Protein AF-A0A933WZS0-F1 (afdb_monomer)

Sequence (90 aa):
MLTTLKATVQGDRIQWLEDSEGVFPASRLVQALITPLEEPPVAATPDERSQRRVAALKKLASLNAFSSIQDPVAWQHEVRSDRELPGREP

Radius of gyration: 27.73 Å; Cα contacts (8 Å, |Δi|>4): 28; chains: 1; bounding box: 50×44×68 Å

Foldseek 3Di:
DDDDFDWDDDPPDTGTPDDCCVPDNPVDDDDDDDDDDDDDPDPDDPVRVVVVVVVVVVVCVVVVVVVVCPDPVVVCVVPDDDDDDPPDDD

Mean predicted aligned error: 13.17 Å

Secondary structure (DSSP, 8-state):
------EEEETTEEEESS--TTTS-TTS----------PPP-PPPHHHHHHHHHHHHHHHHHTTTTTT-S-HHHHHHHH-PPPPPTT---

Structure (mmCIF, N/CA/C/O backbone):
data_AF-A0A933WZS0-F1
#
_entry.id   AF-A0A933WZS0-F1
#
loop_
_atom_site.group_PDB
_atom_site.id
_atom_site.type_symbol
_atom_site.label_atom_id
_atom_site.label_alt_id
_atom_site.label_comp_id
_atom_site.label_asym_id
_atom_site.label_entity_id
_atom_site.label_seq_id
_atom_site.pdbx_PDB_ins_code
_atom_site.Cartn_x
_atom_site.Cartn_y
_atom_site.Cartn_z
_atom_site.occupancy
_atom_site.B_iso_or_equiv
_atom_site.auth_seq_id
_atom_site.auth_comp_id
_atom_site.auth_asym_id
_atom_site.auth_atom_id
_atom_site.pdbx_PDB_model_num
ATOM 1 N N . MET A 1 1 ? 30.672 -4.578 -12.817 1.00 70.38 1 MET A N 1
ATOM 2 C CA . MET A 1 1 ? 29.790 -3.398 -12.682 1.00 70.38 1 MET A CA 1
ATOM 3 C C . MET A 1 1 ? 28.392 -3.817 -13.099 1.00 70.38 1 MET A C 1
ATOM 5 O O . MET A 1 1 ? 28.293 -4.587 -14.046 1.00 70.38 1 MET A O 1
ATOM 9 N N . LEU A 1 2 ? 27.355 -3.399 -12.372 1.00 73.56 2 LEU A N 1
ATOM 10 C CA . LEU A 1 2 ? 25.958 -3.692 -12.706 1.00 73.56 2 LEU A CA 1
ATOM 11 C C . LEU A 1 2 ? 25.357 -2.461 -13.390 1.00 73.56 2 LEU A C 1
ATOM 13 O O . LEU A 1 2 ? 25.504 -1.355 -12.873 1.00 73.56 2 LEU A O 1
ATOM 17 N N . THR A 1 3 ?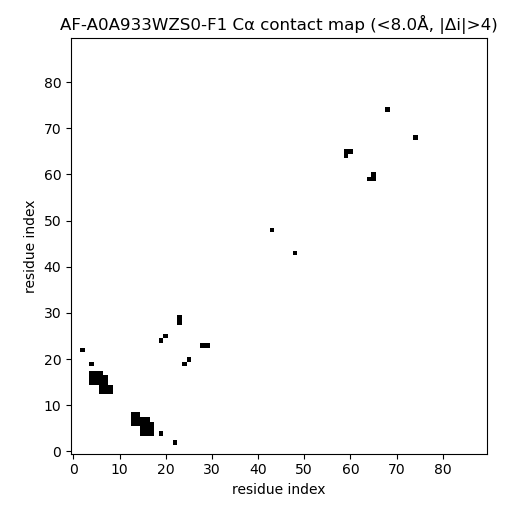 24.709 -2.662 -14.536 1.00 82.25 3 THR A N 1
ATOM 18 C CA . THR A 1 3 ? 23.950 -1.622 -15.241 1.00 82.25 3 THR A CA 1
ATOM 19 C C . THR A 1 3 ? 22.471 -1.924 -15.073 1.00 82.25 3 THR A C 1
ATOM 21 O O . THR A 1 3 ? 22.044 -3.048 -15.334 1.00 82.25 3 THR A O 1
ATOM 24 N N . THR A 1 4 ? 21.697 -0.931 -14.645 1.00 87.56 4 THR A N 1
ATOM 25 C CA . THR A 1 4 ? 20.252 -1.066 -14.449 1.00 87.56 4 THR A CA 1
ATOM 26 C C . THR A 1 4 ? 19.532 -0.335 -15.570 1.00 87.56 4 THR A C 1
ATOM 28 O O . THR A 1 4 ? 19.740 0.863 -15.740 1.00 87.56 4 THR A O 1
ATOM 31 N N . LEU A 1 5 ? 18.688 -1.055 -16.308 1.00 87.69 5 LEU A N 1
ATOM 32 C CA . LEU A 1 5 ? 17.779 -0.496 -17.308 1.00 87.69 5 LEU A CA 1
ATOM 33 C C . LEU A 1 5 ? 16.342 -0.669 -16.841 1.00 87.69 5 LEU A C 1
ATOM 35 O O . LEU A 1 5 ? 16.010 -1.662 -16.184 1.00 87.69 5 LEU A O 1
ATOM 39 N N . LYS A 1 6 ? 15.482 0.280 -17.201 1.00 89.88 6 LYS A N 1
ATOM 40 C CA . LYS A 1 6 ? 14.052 0.158 -16.919 1.00 89.88 6 LYS A CA 1
ATOM 41 C C . LYS A 1 6 ? 13.379 -0.725 -17.963 1.00 89.88 6 LYS A C 1
ATOM 43 O O . LYS A 1 6 ? 13.633 -0.614 -19.161 1.00 89.88 6 LYS A O 1
ATOM 48 N N . ALA A 1 7 ? 12.480 -1.582 -17.502 1.00 92.12 7 ALA A N 1
ATOM 49 C CA . ALA A 1 7 ? 11.698 -2.452 -18.360 1.00 92.12 7 ALA A CA 1
ATOM 50 C C . ALA A 1 7 ? 10.329 -2.734 -17.753 1.00 92.12 7 ALA A C 1
ATOM 52 O O . ALA A 1 7 ? 10.140 -2.662 -16.538 1.00 92.12 7 ALA A O 1
ATOM 53 N N . THR A 1 8 ? 9.400 -3.126 -18.611 1.00 91.88 8 THR A N 1
ATOM 54 C CA . THR A 1 8 ? 8.160 -3.784 -18.216 1.00 91.88 8 THR A CA 1
ATOM 55 C C . THR A 1 8 ? 8.343 -5.291 -18.374 1.00 91.88 8 THR A C 1
ATOM 57 O O . THR A 1 8 ? 8.814 -5.756 -19.411 1.00 91.88 8 THR A O 1
ATOM 60 N N . VAL A 1 9 ? 7.977 -6.062 -17.349 1.00 91.56 9 VAL A N 1
ATOM 61 C CA . VAL A 1 9 ? 8.038 -7.530 -17.372 1.00 91.56 9 VAL A CA 1
ATOM 62 C C . VAL A 1 9 ? 6.613 -8.081 -17.395 1.00 91.56 9 VAL A C 1
ATOM 64 O O . VAL A 1 9 ? 5.819 -7.777 -16.507 1.00 91.56 9 VAL A O 1
ATOM 67 N N . GLN A 1 10 ? 6.285 -8.886 -18.406 1.00 90.75 10 GLN A N 1
ATOM 68 C CA . GLN A 1 10 ? 4.995 -9.560 -18.550 1.00 90.75 10 GLN A CA 1
ATOM 69 C C . GLN A 1 10 ? 5.222 -11.059 -18.763 1.00 90.75 10 GLN A C 1
ATOM 71 O O . GLN A 1 10 ? 5.576 -11.494 -19.858 1.00 90.75 10 GLN A O 1
ATOM 76 N N . GLY A 1 11 ? 4.997 -11.858 -17.717 1.00 88.06 11 GLY A N 1
ATOM 77 C CA . GLY A 1 11 ? 5.271 -13.294 -17.760 1.00 88.06 11 GLY A CA 1
ATOM 78 C C . GLY A 1 11 ? 6.757 -13.562 -18.003 1.00 88.06 11 GLY A C 1
ATOM 79 O O . GLY A 1 11 ? 7.590 -13.202 -17.176 1.00 88.06 11 GLY A O 1
ATOM 80 N N . ASP A 1 12 ? 7.076 -14.174 -19.141 1.00 88.69 12 ASP A N 1
ATOM 81 C CA . ASP A 1 12 ? 8.436 -14.475 -19.602 1.00 88.69 12 ASP A CA 1
ATOM 82 C C . ASP A 1 12 ? 9.020 -13.409 -20.549 1.00 88.69 12 ASP A C 1
ATOM 84 O O . ASP A 1 12 ? 10.146 -13.548 -21.027 1.00 88.69 12 ASP A O 1
ATOM 88 N N . ARG A 1 13 ? 8.273 -12.335 -20.831 1.00 88.88 13 ARG A N 1
ATOM 89 C CA . ARG A 1 13 ? 8.685 -11.274 -21.756 1.00 88.88 13 ARG A CA 1
ATOM 90 C C . ARG A 1 13 ? 9.148 -10.035 -21.008 1.00 88.88 13 ARG A C 1
ATOM 92 O O . ARG A 1 13 ? 8.476 -9.560 -20.095 1.00 88.88 13 ARG A O 1
ATOM 99 N N . ILE A 1 14 ? 10.270 -9.479 -21.453 1.00 90.88 14 ILE A N 1
ATOM 100 C CA . ILE A 1 14 ? 10.826 -8.217 -20.962 1.00 90.88 14 ILE A CA 1
ATOM 101 C C . ILE A 1 14 ? 10.799 -7.218 -22.116 1.00 90.88 14 ILE A C 1
ATOM 103 O O . ILE A 1 14 ? 11.360 -7.483 -23.178 1.00 90.88 14 ILE A O 1
ATOM 107 N N . GLN A 1 15 ? 10.148 -6.079 -21.905 1.00 91.06 15 GLN A N 1
ATOM 108 C CA . GLN A 1 15 ? 10.144 -4.956 -22.831 1.00 91.06 15 GLN A CA 1
ATOM 109 C C . GLN A 1 15 ? 10.944 -3.808 -22.221 1.00 91.06 15 GLN A C 1
ATOM 111 O O . GLN A 1 15 ? 10.530 -3.218 -21.223 1.00 91.06 15 GLN A O 1
ATOM 116 N N . TRP A 1 16 ? 12.096 -3.500 -22.812 1.00 91.25 16 TRP A N 1
ATOM 117 C CA . TRP A 1 16 ? 12.942 -2.395 -22.370 1.00 91.25 16 TRP A CA 1
ATOM 118 C C . TRP A 1 16 ? 12.268 -1.053 -22.668 1.00 91.25 16 TRP A C 1
ATOM 120 O O . TRP A 1 16 ? 11.695 -0.858 -23.739 1.00 91.25 16 TRP A O 1
ATOM 130 N N . LEU A 1 17 ? 12.324 -0.139 -21.701 1.00 89.88 17 LEU A N 1
ATOM 131 C CA . LEU A 1 17 ? 11.820 1.232 -21.840 1.00 89.88 17 LEU A CA 1
ATOM 132 C C . LEU A 1 17 ? 12.894 2.188 -22.389 1.00 89.88 17 LEU A C 1
ATOM 134 O O . LEU A 1 17 ? 12.603 3.342 -22.691 1.00 89.88 17 LEU A O 1
ATOM 138 N N . GLU A 1 18 ? 1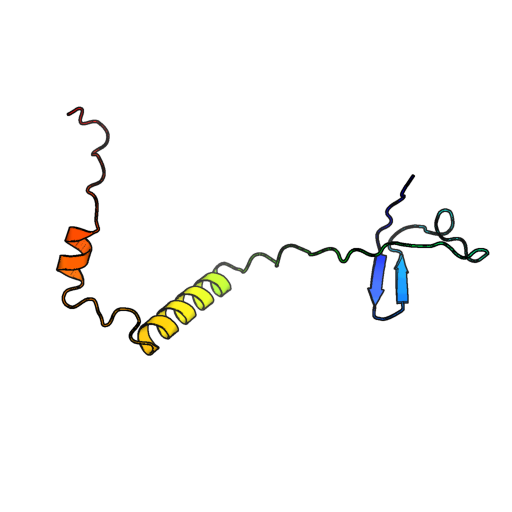4.129 1.704 -22.502 1.00 88.94 18 GLU A N 1
ATOM 139 C CA . GLU A 1 18 ? 15.333 2.424 -22.915 1.00 88.94 18 GLU A CA 1
ATOM 140 C C . GLU A 1 18 ? 16.090 1.575 -23.953 1.00 88.94 18 GLU A C 1
ATOM 142 O O . GLU A 1 18 ? 15.822 0.377 -24.083 1.00 88.94 18 GLU A O 1
ATOM 147 N N . ASP A 1 19 ? 17.037 2.173 -24.685 1.00 88.06 19 ASP A N 1
ATOM 148 C CA . ASP A 1 19 ? 17.890 1.423 -25.615 1.00 88.06 19 ASP A CA 1
ATOM 149 C C . ASP A 1 19 ? 18.722 0.378 -24.855 1.00 88.06 19 ASP A C 1
ATOM 151 O O . ASP A 1 19 ? 19.510 0.695 -23.959 1.00 88.06 19 ASP A O 1
ATOM 155 N N . SER A 1 20 ? 18.516 -0.886 -25.216 1.00 86.25 20 SER A N 1
ATOM 156 C CA . SER A 1 20 ? 19.124 -2.034 -24.565 1.00 86.25 20 SER A CA 1
ATOM 157 C C . SER A 1 20 ? 20.227 -2.691 -25.387 1.00 86.25 20 SER A C 1
ATOM 159 O O . SER A 1 20 ? 20.895 -3.566 -24.840 1.00 86.25 20 SER A O 1
ATOM 161 N N . GLU A 1 21 ? 20.447 -2.334 -26.661 1.00 83.75 21 GLU A N 1
ATOM 162 C CA . GLU A 1 21 ? 21.341 -3.106 -27.548 1.00 83.75 21 GLU A CA 1
ATOM 163 C C . GLU A 1 21 ? 22.790 -3.152 -27.043 1.00 83.75 21 GLU A C 1
ATOM 165 O O . GLU A 1 21 ? 23.468 -4.173 -27.172 1.00 83.75 21 GLU A O 1
ATOM 170 N N . GLY A 1 22 ? 23.255 -2.085 -26.386 1.00 82.12 22 GLY A N 1
ATOM 171 C CA . GLY A 1 22 ? 24.595 -2.043 -25.793 1.00 82.12 22 GLY A CA 1
ATOM 172 C C . GLY A 1 22 ? 24.772 -2.936 -24.556 1.00 82.12 22 GLY A C 1
ATOM 173 O O . GLY A 1 22 ? 25.883 -3.389 -24.275 1.00 82.12 22 GLY A O 1
ATOM 174 N N . VAL A 1 23 ? 23.697 -3.209 -23.810 1.00 83.50 23 VAL A N 1
ATOM 175 C CA . VAL A 1 23 ? 23.741 -3.957 -22.536 1.00 83.50 23 VAL A CA 1
ATOM 176 C C . VAL A 1 23 ? 23.298 -5.409 -22.733 1.00 83.50 23 VAL A C 1
ATOM 178 O O . VAL A 1 23 ? 23.978 -6.340 -22.286 1.00 83.50 23 VAL A O 1
ATOM 181 N N . PHE A 1 24 ? 22.205 -5.595 -23.473 1.00 83.94 24 PHE A N 1
ATOM 182 C CA . PHE A 1 24 ? 21.565 -6.863 -23.811 1.00 83.94 24 PHE A CA 1
ATOM 183 C C . PHE A 1 24 ? 21.550 -7.072 -25.339 1.00 83.94 24 PHE A C 1
ATOM 185 O O . PHE A 1 24 ? 20.492 -6.992 -25.964 1.00 83.94 24 PHE A O 1
ATOM 192 N N . PRO A 1 25 ? 22.712 -7.333 -25.968 1.00 84.38 25 PRO A N 1
ATOM 193 C CA . PRO A 1 25 ? 22.775 -7.556 -27.407 1.00 84.38 25 PRO A CA 1
ATOM 194 C C . PRO A 1 25 ? 22.195 -8.925 -27.783 1.00 84.38 25 PRO A C 1
ATOM 196 O O . PRO A 1 25 ? 22.440 -9.920 -27.101 1.00 84.38 25 PRO A O 1
ATOM 199 N N . ALA A 1 26 ? 21.513 -9.003 -28.929 1.00 83.50 26 ALA A N 1
ATOM 200 C CA . ALA A 1 26 ? 20.899 -10.240 -29.431 1.00 83.50 26 ALA A CA 1
ATOM 201 C C . ALA A 1 26 ? 21.907 -11.370 -29.727 1.00 83.50 26 ALA A C 1
ATOM 203 O O . ALA A 1 26 ? 21.537 -12.538 -29.821 1.00 83.50 26 ALA A O 1
ATOM 204 N N . SER A 1 27 ? 23.188 -11.033 -29.881 1.00 87.62 27 SER A N 1
ATOM 205 C CA . SER A 1 27 ? 24.257 -11.968 -30.236 1.00 87.62 27 SER A CA 1
ATOM 206 C C . SER A 1 27 ? 24.802 -12.786 -29.062 1.00 87.62 27 SER A C 1
ATOM 208 O O . SER A 1 27 ? 25.578 -13.714 -29.295 1.00 87.62 27 SER A O 1
ATOM 210 N N . ARG A 1 28 ? 24.446 -12.469 -27.807 1.00 86.25 28 ARG A N 1
ATOM 211 C CA . ARG A 1 28 ? 24.977 -13.180 -26.632 1.00 86.25 28 ARG A CA 1
ATOM 212 C C . ARG A 1 28 ? 23.948 -13.335 -25.518 1.00 86.25 28 ARG A C 1
ATOM 214 O O . ARG A 1 28 ? 23.113 -12.467 -25.292 1.00 86.25 28 ARG A O 1
ATOM 221 N N . LEU A 1 29 ? 24.099 -14.403 -24.741 1.00 86.12 29 LEU A N 1
ATOM 222 C CA . LEU A 1 29 ? 23.347 -14.584 -23.503 1.00 86.12 29 LEU A CA 1
ATOM 223 C C . LEU A 1 29 ? 23.963 -13.733 -22.386 1.00 86.12 29 LEU A C 1
ATOM 225 O O 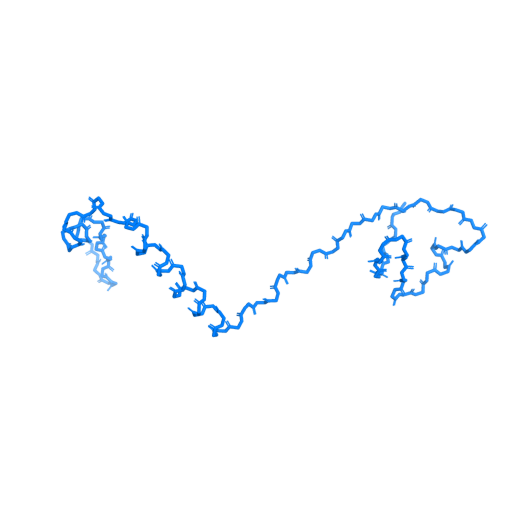. LEU A 1 29 ? 25.173 -13.774 -22.157 1.00 86.12 29 LEU A O 1
ATOM 229 N N . VAL A 1 30 ? 23.124 -12.975 -21.683 1.00 86.44 30 VAL A N 1
ATOM 230 C CA . VAL A 1 30 ? 23.513 -12.125 -20.550 1.00 86.44 30 VAL A CA 1
ATOM 231 C C . VAL A 1 30 ? 22.673 -12.528 -19.342 1.00 86.44 30 VAL A C 1
ATOM 233 O O . VAL A 1 30 ? 21.450 -12.588 -19.433 1.00 86.44 30 VAL A O 1
ATOM 236 N N . GLN A 1 31 ? 23.318 -12.820 -18.210 1.00 85.50 31 GLN A N 1
ATOM 237 C CA . GLN A 1 31 ? 22.603 -13.073 -16.957 1.00 85.50 31 GLN A CA 1
ATOM 238 C C . GLN A 1 31 ? 22.071 -11.754 -16.388 1.00 85.50 31 GLN A C 1
ATOM 240 O O . GLN A 1 31 ? 22.798 -10.761 -16.348 1.00 85.50 31 GLN A O 1
ATOM 245 N N . ALA A 1 32 ? 20.822 -11.758 -15.924 1.00 85.69 32 ALA A N 1
ATOM 246 C CA . ALA A 1 32 ? 20.163 -10.592 -15.350 1.00 85.69 32 ALA A CA 1
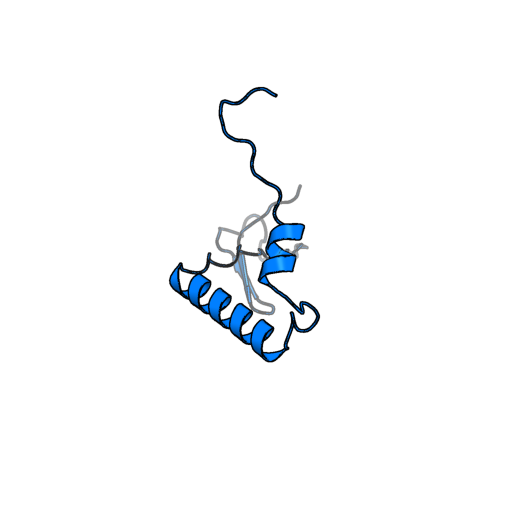ATOM 247 C C . ALA A 1 32 ? 19.529 -10.929 -13.995 1.00 85.69 32 ALA A C 1
ATOM 249 O O . ALA A 1 32 ? 18.988 -12.018 -13.804 1.00 85.69 32 ALA A O 1
ATOM 250 N N . LEU A 1 33 ? 19.578 -9.969 -13.070 1.00 86.25 33 LEU A N 1
ATOM 251 C CA . LEU A 1 33 ? 18.793 -9.978 -11.838 1.00 86.25 33 LEU A CA 1
ATOM 252 C C . LEU A 1 33 ? 17.579 -9.074 -12.051 1.00 86.25 33 LEU A C 1
ATOM 254 O O . LEU A 1 33 ? 17.738 -7.918 -12.442 1.00 86.25 33 LEU A O 1
ATOM 258 N N . ILE A 1 34 ? 16.381 -9.601 -11.804 1.00 86.56 34 ILE A N 1
ATOM 259 C CA . ILE A 1 34 ? 15.126 -8.865 -11.964 1.00 86.56 34 ILE A CA 1
ATOM 260 C C . ILE A 1 34 ? 14.554 -8.604 -10.577 1.00 86.56 34 ILE A C 1
ATOM 262 O O . ILE A 1 34 ? 14.190 -9.539 -9.866 1.00 86.56 34 ILE A O 1
ATOM 266 N N . THR A 1 35 ? 14.448 -7.329 -10.220 1.00 88.12 35 THR A N 1
ATOM 267 C CA . THR A 1 35 ? 13.782 -6.884 -8.996 1.00 88.12 35 THR A CA 1
ATOM 268 C C . THR A 1 35 ? 12.532 -6.108 -9.400 1.00 88.12 35 THR A C 1
ATOM 270 O O . THR A 1 35 ? 12.675 -5.051 -10.020 1.00 88.12 35 THR A O 1
ATOM 273 N N . PRO A 1 36 ? 11.317 -6.606 -9.102 1.00 87.12 36 PRO A N 1
ATOM 274 C CA . PRO A 1 36 ? 10.090 -5.861 -9.351 1.00 87.12 36 PRO A CA 1
ATOM 275 C C . PRO A 1 36 ? 10.131 -4.513 -8.631 1.00 87.12 36 PRO A C 1
ATOM 277 O O . PRO A 1 36 ? 10.438 -4.449 -7.440 1.00 87.12 36 PRO A O 1
ATOM 280 N N . LEU A 1 37 ? 9.837 -3.436 -9.356 1.00 84.81 37 LEU A N 1
ATOM 281 C CA . LEU A 1 37 ? 9.712 -2.118 -8.754 1.00 84.81 37 LEU A CA 1
ATOM 282 C C . LEU A 1 37 ? 8.335 -2.020 -8.091 1.00 84.81 37 LEU A C 1
ATOM 284 O O . LEU A 1 37 ? 7.316 -2.005 -8.779 1.00 84.81 37 LEU A O 1
ATOM 288 N N . GLU A 1 38 ? 8.303 -1.963 -6.762 1.00 80.19 38 GLU A N 1
ATOM 289 C CA . GLU A 1 38 ? 7.084 -1.632 -6.027 1.00 80.19 38 GLU A CA 1
ATOM 290 C C . GLU A 1 38 ? 6.835 -0.129 -6.159 1.00 80.19 38 GLU A C 1
ATOM 292 O O . GLU A 1 38 ? 7.523 0.691 -5.546 1.00 80.19 38 GLU A O 1
ATOM 297 N N . GLU A 1 39 ? 5.860 0.253 -6.983 1.00 72.56 39 GLU A N 1
ATOM 298 C CA . GLU A 1 39 ? 5.344 1.612 -6.910 1.00 72.56 39 GLU A CA 1
ATOM 299 C C . GLU A 1 39 ? 4.631 1.788 -5.566 1.00 72.56 39 GLU A C 1
ATOM 301 O O . GLU A 1 39 ? 3.848 0.917 -5.163 1.00 72.56 39 GLU A O 1
ATOM 306 N N . PRO A 1 40 ? 4.877 2.902 -4.850 1.00 69.62 40 PRO A N 1
ATOM 307 C CA . PRO A 1 40 ? 4.095 3.197 -3.668 1.00 69.62 40 PRO A CA 1
ATOM 308 C C . PRO A 1 40 ? 2.621 3.209 -4.085 1.00 69.62 40 PRO A C 1
ATOM 310 O O . PRO A 1 40 ? 2.294 3.800 -5.120 1.00 69.62 40 PRO A O 1
ATOM 313 N N . PRO A 1 41 ? 1.727 2.555 -3.321 1.00 69.12 41 PRO A N 1
ATOM 314 C CA . PRO A 1 41 ? 0.320 2.511 -3.676 1.00 69.12 41 PRO A CA 1
ATOM 315 C C . PRO A 1 41 ? -0.153 3.940 -3.899 1.00 69.12 41 PRO A C 1
ATOM 317 O O . PRO A 1 41 ? 0.087 4.803 -3.047 1.00 69.12 41 PRO A O 1
ATOM 320 N N . VAL A 1 42 ? -0.791 4.183 -5.051 1.00 73.19 42 VAL A N 1
ATOM 321 C CA . VAL A 1 42 ? -1.369 5.487 -5.385 1.00 73.19 42 VAL A CA 1
ATOM 322 C C . VAL A 1 42 ? -2.103 5.982 -4.149 1.00 73.19 42 VAL A C 1
ATOM 324 O O . VAL A 1 42 ? -2.969 5.282 -3.609 1.00 73.19 42 VAL A O 1
ATOM 327 N N . ALA A 1 43 ? -1.678 7.141 -3.639 1.00 74.06 43 ALA A N 1
ATOM 328 C CA . ALA A 1 43 ? -2.214 7.670 -2.401 1.00 74.06 43 ALA A CA 1
ATOM 329 C C . ALA A 1 43 ? -3.734 7.760 -2.548 1.00 74.06 43 ALA A C 1
ATOM 331 O O . ALA A 1 43 ? -4.235 8.459 -3.427 1.00 74.06 43 ALA A O 1
ATOM 332 N N . ALA A 1 44 ? -4.453 7.013 -1.706 1.00 78.56 44 ALA A N 1
ATOM 333 C CA . ALA A 1 44 ? -5.904 6.968 -1.767 1.00 78.56 44 ALA A CA 1
ATOM 334 C C . ALA A 1 44 ? -6.460 8.393 -1.695 1.00 78.56 44 ALA A C 1
ATOM 336 O O . ALA A 1 44 ? -6.031 9.211 -0.865 1.00 78.56 44 ALA A O 1
ATOM 337 N N . THR A 1 45 ? -7.428 8.678 -2.556 1.00 88.81 45 THR A N 1
ATOM 338 C CA . THR A 1 45 ? -8.114 9.966 -2.579 1.00 88.81 45 THR A CA 1
ATOM 339 C C . THR A 1 45 ? -8.711 10.271 -1.196 1.00 88.81 45 THR A C 1
ATOM 341 O O . THR A 1 45 ? -8.934 9.365 -0.379 1.00 88.81 45 THR A O 1
ATOM 344 N N . PRO A 1 46 ? -8.948 11.550 -0.850 1.00 89.00 46 PRO A N 1
ATOM 345 C CA . PRO A 1 46 ? -9.617 11.907 0.403 1.00 89.00 46 PRO A CA 1
ATOM 346 C C . PRO A 1 46 ? -10.910 11.112 0.651 1.00 89.00 46 PRO A C 1
ATOM 348 O O . PRO A 1 46 ? -11.128 10.647 1.775 1.00 89.00 46 PRO A O 1
ATOM 351 N N . ASP A 1 47 ? -11.695 10.873 -0.400 1.00 92.12 47 ASP A N 1
ATOM 352 C CA . ASP A 1 47 ? -12.958 10.137 -0.334 1.00 92.12 47 ASP A CA 1
ATOM 353 C C . ASP A 1 47 ? -12.749 8.647 -0.070 1.00 92.12 47 ASP A C 1
ATOM 355 O O . ASP A 1 47 ? -13.347 8.101 0.860 1.00 92.12 47 ASP A O 1
ATOM 359 N N . GLU A 1 48 ? -11.838 7.992 -0.792 1.00 91.06 48 GLU A N 1
ATOM 360 C CA . GLU A 1 48 ? -11.497 6.584 -0.546 1.00 91.06 48 GLU A CA 1
ATOM 361 C C . GLU A 1 48 ? -10.961 6.375 0.873 1.00 91.06 48 GLU A C 1
ATOM 363 O O . GLU A 1 48 ? -11.314 5.404 1.546 1.00 91.06 48 GLU A O 1
ATOM 368 N N . ARG A 1 49 ? -10.141 7.305 1.381 1.00 90.44 49 ARG A N 1
ATOM 369 C CA . ARG A 1 49 ? -9.666 7.265 2.773 1.00 90.44 49 ARG A CA 1
ATOM 370 C C . ARG A 1 49 ? -10.818 7.404 3.760 1.00 90.44 49 ARG A C 1
ATOM 372 O O . ARG A 1 49 ? -10.853 6.681 4.756 1.00 90.44 49 ARG A O 1
ATOM 379 N N . SER A 1 50 ? -11.759 8.308 3.495 1.00 91.94 50 SER A N 1
ATOM 380 C CA . SER A 1 50 ? -12.950 8.490 4.327 1.00 91.94 50 SER A CA 1
ATOM 381 C C . SER A 1 50 ? -13.802 7.219 4.371 1.00 91.94 50 SER A C 1
ATOM 383 O O . SER A 1 50 ? -14.105 6.713 5.453 1.00 91.94 50 SER A O 1
ATOM 385 N N . GLN A 1 51 ? -14.090 6.631 3.208 1.00 95.00 51 GLN A N 1
ATOM 386 C CA . GLN A 1 51 ? -14.855 5.391 3.089 1.00 95.00 51 GLN A CA 1
ATOM 387 C C . GLN A 1 51 ? -14.168 4.220 3.800 1.00 95.00 51 GLN A C 1
ATOM 389 O O . GLN A 1 51 ? -14.821 3.496 4.552 1.00 95.00 51 GLN A O 1
ATOM 394 N N . ARG A 1 52 ? -12.845 4.065 3.640 1.00 93.56 52 ARG A N 1
ATOM 395 C CA . ARG A 1 52 ? -12.068 3.029 4.342 1.00 93.56 52 ARG A CA 1
ATOM 396 C C . ARG A 1 52 ? -12.141 3.187 5.860 1.00 93.56 52 ARG A C 1
ATOM 398 O O . ARG A 1 52 ? -12.332 2.192 6.556 1.00 93.56 52 ARG A O 1
ATOM 405 N N . ARG A 1 53 ? -12.046 4.416 6.387 1.00 95.50 53 ARG A N 1
ATOM 406 C CA . ARG A 1 53 ? -12.200 4.675 7.832 1.00 95.50 53 ARG A CA 1
ATOM 407 C C . ARG A 1 53 ? -13.592 4.304 8.328 1.00 95.50 53 ARG A C 1
ATOM 409 O O . ARG A 1 53 ? -13.709 3.605 9.329 1.00 95.50 53 ARG A O 1
ATOM 416 N N . VAL A 1 54 ? -14.638 4.726 7.619 1.00 97.44 54 VAL A N 1
ATOM 417 C CA . VAL A 1 54 ? -16.024 4.389 7.979 1.00 97.44 54 VAL A CA 1
ATOM 418 C C . VAL A 1 54 ? -16.236 2.874 7.957 1.00 97.44 54 VAL A C 1
ATOM 420 O O . VAL A 1 54 ? -16.827 2.328 8.885 1.00 97.44 54 VAL A O 1
ATOM 423 N N . ALA A 1 55 ? -15.722 2.179 6.941 1.00 97.19 55 ALA A N 1
ATOM 424 C CA . ALA A 1 55 ? -15.797 0.725 6.853 1.00 97.19 55 ALA A CA 1
ATOM 425 C C . ALA A 1 55 ? -15.069 0.037 8.020 1.00 97.19 55 ALA A C 1
ATOM 427 O O . ALA A 1 55 ? -15.613 -0.891 8.619 1.00 97.19 55 ALA A O 1
ATOM 428 N N . ALA A 1 56 ? -13.879 0.519 8.391 1.00 96.94 56 ALA A N 1
ATOM 429 C CA . ALA A 1 56 ? -13.135 0.003 9.536 1.00 96.94 56 ALA A CA 1
ATOM 430 C C . ALA A 1 56 ? -13.900 0.200 10.855 1.00 96.94 56 ALA A C 1
ATOM 432 O O . ALA A 1 56 ? -14.040 -0.751 11.621 1.00 96.94 56 ALA A O 1
ATOM 433 N N . LEU A 1 57 ? -14.467 1.389 11.093 1.00 96.56 57 LEU A N 1
ATOM 434 C CA . LEU A 1 57 ? -15.277 1.659 12.287 1.00 96.56 57 LEU A CA 1
ATOM 435 C C . LEU A 1 57 ? -16.530 0.774 12.339 1.00 96.56 57 LEU A C 1
ATOM 437 O O . LEU A 1 57 ? -16.825 0.195 13.383 1.00 96.56 57 LEU A O 1
ATOM 441 N N . LYS A 1 58 ? -17.230 0.593 11.210 1.00 96.94 58 LYS A N 1
ATOM 442 C CA . LYS A 1 58 ? -18.376 -0.329 11.114 1.00 96.94 58 LYS A CA 1
ATOM 443 C C . LYS A 1 58 ? -17.977 -1.766 11.442 1.00 96.94 58 LYS A C 1
ATOM 445 O O . LYS A 1 58 ? -18.699 -2.448 12.164 1.00 96.94 58 LYS A O 1
ATOM 450 N N . LYS A 1 59 ? -16.820 -2.218 10.950 1.00 97.75 59 LYS A N 1
ATOM 451 C CA . LYS A 1 59 ? -16.291 -3.550 11.255 1.00 97.75 59 LYS A CA 1
ATOM 452 C C . LYS A 1 59 ? -16.012 -3.703 12.751 1.00 97.75 59 LYS A C 1
ATOM 454 O O . LYS A 1 59 ? -16.447 -4.687 13.340 1.00 97.75 59 LYS A O 1
ATOM 459 N N . LEU A 1 60 ? -15.358 -2.726 13.377 1.00 96.75 60 LEU A N 1
ATOM 460 C CA . LEU A 1 60 ? -15.095 -2.741 14.822 1.00 96.75 60 LEU A CA 1
ATOM 461 C C . LEU A 1 60 ? -16.391 -2.791 15.642 1.00 96.75 60 LEU A C 1
ATOM 463 O O . LEU A 1 60 ? -16.491 -3.587 16.574 1.00 96.75 60 LEU A O 1
ATOM 467 N N . ALA A 1 61 ? -17.398 -2.006 15.252 1.00 93.56 61 ALA A N 1
ATOM 468 C CA . ALA A 1 61 ? -18.715 -2.037 15.880 1.00 93.56 61 ALA A CA 1
ATOM 469 C C . ALA A 1 61 ? -19.383 -3.415 15.736 1.00 93.56 61 ALA A C 1
ATOM 471 O O . ALA A 1 61 ? -19.861 -3.965 16.721 1.00 93.56 61 ALA A O 1
ATOM 472 N N . SER A 1 62 ? -19.345 -4.019 14.541 1.00 96.88 62 SER A N 1
ATOM 473 C CA . SER A 1 62 ? -19.931 -5.349 14.296 1.00 96.88 62 SER A CA 1
ATOM 474 C C . SER A 1 62 ? -19.277 -6.469 15.111 1.00 96.88 62 SER A C 1
ATOM 476 O O . SER A 1 62 ? -19.923 -7.462 15.428 1.00 96.88 62 SER A O 1
ATOM 478 N N . LEU A 1 63 ? -18.002 -6.300 15.465 1.00 97.06 63 LEU A N 1
ATOM 479 C CA . LEU A 1 63 ? -17.246 -7.248 16.279 1.00 97.06 63 LEU A CA 1
ATOM 480 C C . LEU A 1 63 ? -17.432 -7.013 17.782 1.00 97.06 63 LEU A C 1
ATOM 482 O O . LEU A 1 63 ? -16.830 -7.733 18.573 1.00 97.06 63 LEU A O 1
ATOM 486 N N . ASN A 1 64 ? -18.206 -5.996 18.185 1.00 92.94 64 ASN A N 1
ATOM 487 C CA . ASN A 1 64 ? -18.271 -5.529 19.569 1.00 92.94 64 ASN A CA 1
ATOM 488 C C . ASN A 1 64 ? -16.864 -5.352 20.172 1.00 92.94 64 ASN A C 1
ATOM 490 O O . ASN A 1 64 ? -16.598 -5.748 21.310 1.00 92.94 64 ASN A O 1
ATOM 494 N N . ALA A 1 65 ? -15.953 -4.761 19.386 1.00 93.50 65 ALA A N 1
ATOM 495 C CA . ALA A 1 65 ? -14.520 -4.710 19.686 1.00 93.50 65 ALA A CA 1
ATOM 496 C C . ALA A 1 65 ? -14.188 -4.014 21.019 1.00 93.50 65 ALA A C 1
ATOM 498 O O . ALA A 1 65 ? -13.115 -4.227 21.572 1.00 93.50 65 ALA A O 1
ATOM 499 N N . PHE A 1 66 ? -15.114 -3.207 21.540 1.00 90.88 66 PHE A N 1
ATOM 500 C CA . PHE A 1 66 ? -14.970 -2.452 22.784 1.00 90.88 66 PHE A CA 1
ATOM 501 C C . PHE A 1 66 ? -15.947 -2.909 23.877 1.00 90.88 66 PHE A C 1
ATOM 503 O O . PHE A 1 66 ? -16.212 -2.166 24.813 1.00 90.88 66 PHE A O 1
ATOM 510 N N . SER A 1 67 ? -16.491 -4.126 23.774 1.00 93.38 67 SER A N 1
ATOM 511 C CA . SER A 1 67 ? -17.473 -4.665 24.734 1.00 93.38 67 SER A CA 1
ATOM 512 C C . SER A 1 67 ? -16.958 -4.785 26.171 1.00 93.38 67 SER A C 1
ATOM 514 O O . SER A 1 67 ? -17.757 -4.816 27.101 1.00 93.38 67 SER A O 1
ATOM 516 N N . SER A 1 68 ? -15.639 -4.822 26.372 1.00 93.81 68 SER A N 1
A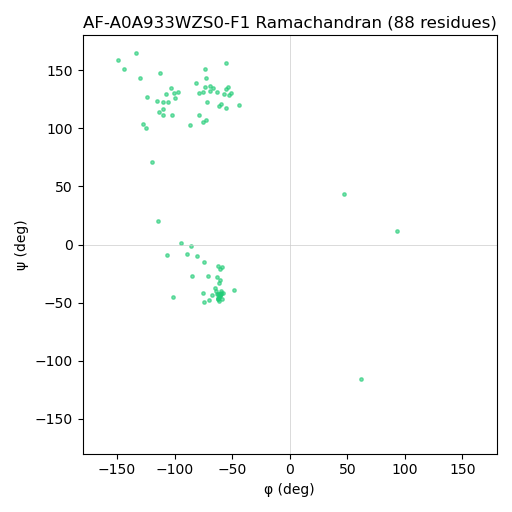TOM 517 C CA . SER A 1 68 ? -15.016 -4.821 27.699 1.00 93.81 68 SER A CA 1
ATOM 518 C C . SER A 1 68 ? -15.050 -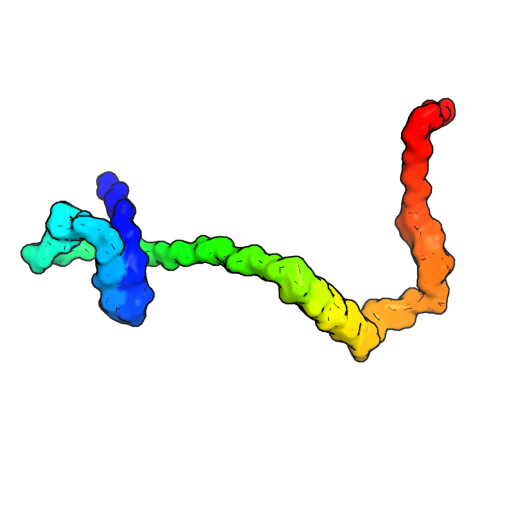3.457 28.399 1.00 93.81 68 SER A C 1
ATOM 520 O O . SER A 1 68 ? -14.787 -3.394 29.597 1.00 93.81 68 SER A O 1
ATOM 522 N N . ILE A 1 69 ? -15.34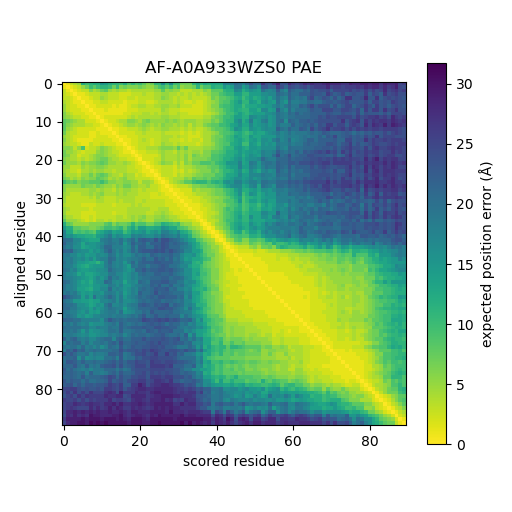0 -2.367 27.679 1.00 92.75 69 ILE A N 1
ATOM 523 C CA . ILE A 1 69 ? -15.448 -1.018 28.243 1.00 92.75 69 ILE A CA 1
ATOM 524 C C . ILE A 1 69 ? -16.880 -0.831 28.751 1.00 92.75 69 ILE A C 1
ATOM 526 O O . ILE A 1 69 ? -17.802 -0.625 27.964 1.00 92.75 69 ILE A O 1
ATOM 530 N N . GLN A 1 70 ? -17.068 -0.926 30.068 1.00 91.19 70 GLN A N 1
ATOM 531 C CA . GLN A 1 70 ? -18.395 -0.833 30.691 1.00 91.19 70 GLN A CA 1
ATOM 532 C C . GLN A 1 70 ? -18.929 0.603 30.732 1.00 91.19 70 GLN A C 1
ATOM 534 O O . GLN A 1 70 ? -20.101 0.828 30.440 1.00 91.19 70 GLN A O 1
ATOM 539 N N . ASP A 1 71 ? -18.063 1.564 31.055 1.00 93.19 71 ASP A N 1
ATOM 540 C CA . ASP A 1 71 ? -18.366 2.994 31.023 1.00 93.19 71 ASP A CA 1
ATOM 541 C C . ASP A 1 71 ? -17.333 3.708 30.134 1.00 93.19 71 ASP A C 1
ATOM 543 O O . ASP A 1 71 ? -16.205 3.967 30.567 1.00 93.19 71 ASP A O 1
ATOM 547 N N . PRO A 1 72 ? -17.690 4.019 28.875 1.00 89.69 72 PRO A N 1
ATOM 548 C CA . PRO A 1 72 ? -16.799 4.713 27.953 1.00 89.69 72 PRO A CA 1
ATOM 549 C C . PRO A 1 72 ? -16.370 6.099 28.437 1.00 89.69 72 PRO A C 1
ATOM 551 O O . PRO A 1 72 ? -15.270 6.534 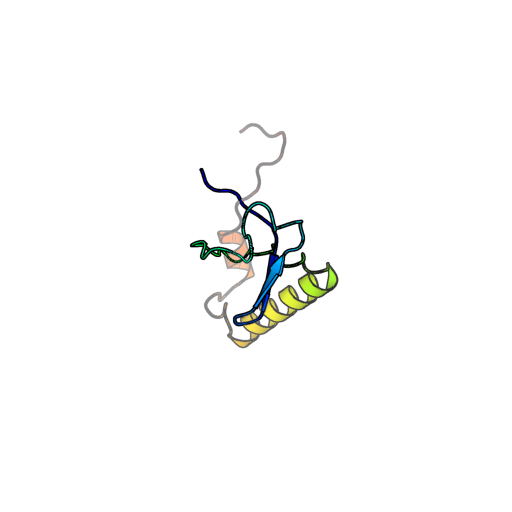28.105 1.00 89.69 72 PRO A O 1
ATOM 554 N N . VAL A 1 73 ? -17.218 6.791 29.206 1.00 90.44 73 VAL A N 1
ATOM 555 C CA . VAL A 1 73 ? -16.930 8.140 29.702 1.00 90.44 73 VAL A CA 1
ATOM 556 C C . VAL A 1 73 ? -15.905 8.056 30.824 1.00 90.44 73 VAL A C 1
ATOM 558 O O . VAL A 1 73 ? -14.879 8.733 30.750 1.00 90.44 73 VAL A O 1
ATOM 561 N N . ALA A 1 74 ? -16.122 7.184 31.812 1.00 91.81 74 ALA A N 1
ATOM 562 C CA . ALA A 1 74 ? -15.152 6.961 32.885 1.00 91.81 74 ALA A CA 1
ATOM 563 C C . ALA A 1 74 ? -13.799 6.489 32.332 1.00 91.81 74 ALA A C 1
ATOM 565 O O . ALA A 1 74 ? -12.767 7.081 32.644 1.00 91.81 74 ALA A O 1
ATOM 566 N N . TRP A 1 75 ? -13.809 5.512 31.419 1.00 92.44 75 TRP A N 1
ATOM 567 C CA . TRP A 1 75 ? -12.597 5.037 30.747 1.00 92.44 75 TRP A CA 1
ATOM 568 C C . TRP A 1 75 ? -11.861 6.159 30.002 1.00 92.44 75 TRP A C 1
ATOM 570 O O . TRP A 1 75 ? -10.636 6.269 30.076 1.00 92.44 75 TRP A O 1
ATOM 580 N N . GLN A 1 76 ? -12.589 7.039 29.307 1.00 91.62 76 GLN A N 1
ATOM 581 C CA . GLN A 1 76 ? -11.979 8.180 28.630 1.00 91.62 76 GLN A CA 1
ATOM 582 C C . GLN A 1 76 ? -11.328 9.145 29.629 1.00 91.62 76 GLN A C 1
ATOM 584 O O . GLN A 1 76 ? -10.248 9.653 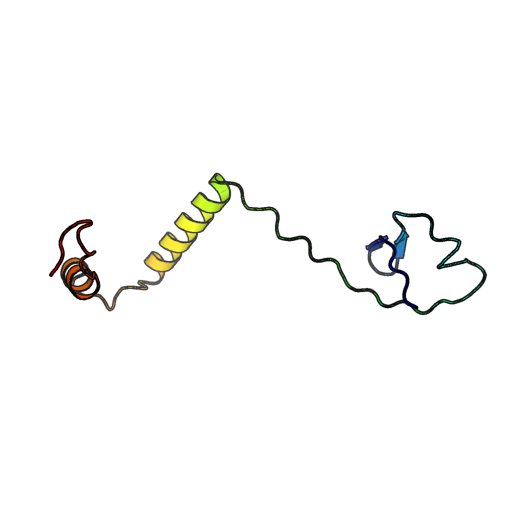29.343 1.00 91.62 76 GLN A O 1
ATOM 589 N N . HIS A 1 77 ? -11.949 9.397 30.782 1.00 88.62 77 HIS A N 1
ATOM 590 C CA . HIS A 1 77 ? -11.357 10.229 31.833 1.00 88.62 77 HIS A CA 1
ATOM 591 C C . HIS A 1 77 ? -10.094 9.606 32.442 1.00 88.62 77 HIS A C 1
ATOM 593 O O . HIS A 1 77 ? -9.150 10.339 32.716 1.00 88.62 77 HIS A O 1
ATOM 599 N N . GLU A 1 78 ? -10.051 8.282 32.611 1.00 89.69 78 GLU A N 1
ATOM 600 C CA . GLU A 1 78 ? -8.872 7.565 33.119 1.00 89.69 78 GLU A CA 1
ATOM 601 C C . GLU A 1 78 ? -7.690 7.612 32.143 1.00 89.69 78 GLU A C 1
ATOM 603 O O . GLU A 1 78 ? -6.546 7.815 32.547 1.00 89.69 78 GLU A O 1
ATOM 608 N N . VAL A 1 79 ? -7.955 7.414 30.847 1.00 90.00 79 VAL A N 1
ATOM 609 C CA . VAL A 1 79 ? -6.902 7.315 29.822 1.00 90.00 79 VAL A CA 1
ATOM 610 C C . VAL A 1 79 ? -6.468 8.687 29.307 1.00 90.00 79 VAL A C 1
ATOM 612 O O . VAL A 1 79 ? -5.337 8.850 28.840 1.00 90.00 79 VAL A O 1
ATOM 615 N N . ARG A 1 80 ? -7.344 9.696 29.359 1.00 87.88 80 ARG A N 1
ATOM 616 C CA . ARG A 1 80 ? -7.012 11.037 28.880 1.00 87.88 80 ARG A CA 1
ATOM 617 C C . ARG A 1 80 ? -6.055 11.712 29.857 1.00 87.88 80 ARG A C 1
ATOM 619 O O . ARG A 1 80 ? -6.459 12.201 30.903 1.00 87.88 80 ARG A O 1
ATOM 626 N N . SER A 1 81 ? -4.797 11.834 29.457 1.00 79.00 81 SER A N 1
ATOM 627 C CA . SER A 1 81 ? -3.863 12.741 30.120 1.00 79.00 81 SER A CA 1
ATOM 628 C C . SER A 1 81 ? -4.268 14.186 29.843 1.00 79.00 81 SER A C 1
ATOM 630 O O . SER A 1 81 ? -4.528 14.557 28.692 1.00 79.00 81 SER A O 1
ATOM 632 N N . ASP A 1 82 ? -4.323 15.010 30.886 1.00 77.31 82 ASP A N 1
ATOM 633 C CA . ASP A 1 82 ? -4.499 16.443 30.694 1.00 77.31 82 ASP A CA 1
ATOM 634 C C . ASP A 1 82 ? -3.296 16.999 29.933 1.00 77.31 82 ASP A C 1
ATOM 636 O O . ASP A 1 82 ? -2.136 16.714 30.234 1.00 77.31 82 ASP A O 1
ATOM 640 N N . ARG A 1 83 ? -3.591 17.772 28.888 1.00 75.94 83 ARG A N 1
ATOM 641 C CA . ARG A 1 83 ? -2.555 18.447 28.117 1.00 75.94 83 ARG A CA 1
ATOM 642 C C . ARG A 1 83 ? -2.066 19.632 28.934 1.00 75.94 83 ARG A C 1
ATOM 644 O O . ARG A 1 83 ? -2.888 20.428 29.387 1.00 75.94 83 ARG A O 1
ATOM 651 N N . GLU A 1 84 ? -0.751 19.773 29.061 1.00 77.62 84 GLU A N 1
ATOM 652 C CA . GLU A 1 84 ? -0.158 20.966 29.658 1.00 77.62 84 GLU A CA 1
ATOM 653 C C . GLU A 1 84 ? -0.729 22.217 28.983 1.00 77.62 84 GLU A C 1
ATOM 655 O O . GLU A 1 84 ? -0.827 22.316 27.750 1.00 77.62 84 GLU A O 1
ATOM 660 N N . LEU A 1 85 ? -1.177 23.158 29.812 1.00 75.81 85 LEU A N 1
ATOM 661 C CA . LEU A 1 85 ? -1.664 24.434 29.323 1.00 75.81 85 LEU A CA 1
ATOM 662 C C . LEU A 1 85 ? -0.450 25.239 28.845 1.00 75.81 85 LEU A C 1
ATOM 664 O O . LEU A 1 85 ? 0.455 25.482 29.645 1.00 75.81 85 LEU A O 1
ATOM 668 N N . PRO A 1 86 ? -0.409 25.672 27.571 1.00 78.12 86 PRO A N 1
ATOM 669 C CA . PRO A 1 86 ? 0.705 26.469 27.081 1.00 78.12 86 PRO A CA 1
ATOM 670 C C . PRO A 1 86 ? 0.811 27.759 27.905 1.00 78.12 86 PRO A C 1
ATOM 672 O O . PRO A 1 86 ? -0.140 28.536 27.966 1.00 78.12 86 PRO A O 1
ATOM 675 N N . GLY A 1 87 ? 1.964 27.967 28.548 1.00 78.00 87 GLY A N 1
ATOM 676 C CA . GLY A 1 87 ? 2.264 29.169 29.333 1.00 78.00 87 GLY A CA 1
ATOM 677 C C . GLY A 1 87 ? 1.960 29.103 30.835 1.00 78.00 87 GLY A C 1
ATOM 678 O O . GLY A 1 87 ? 2.007 30.145 31.484 1.00 78.00 87 GLY A O 1
ATOM 679 N N . ARG A 1 88 ? 1.666 27.929 31.412 1.00 71.88 88 ARG A N 1
ATOM 680 C CA . ARG A 1 88 ? 1.753 27.727 32.871 1.00 71.88 88 ARG A CA 1
ATOM 681 C C . ARG A 1 88 ? 3.026 26.956 33.203 1.00 71.88 88 ARG A C 1
ATOM 683 O O . ARG A 1 88 ? 3.114 25.780 32.869 1.00 71.88 88 ARG A O 1
ATOM 690 N N . GLU A 1 89 ? 3.984 27.616 33.847 1.00 66.44 89 GLU A N 1
ATOM 691 C CA . GLU A 1 89 ? 5.024 26.901 34.595 1.00 66.44 89 GLU A CA 1
ATOM 692 C C . GLU A 1 89 ? 4.429 26.325 35.899 1.00 66.44 89 GLU A C 1
ATOM 694 O O . GLU A 1 89 ? 3.423 26.866 36.377 1.00 66.44 89 GLU A O 1
ATOM 699 N N . PRO A 1 90 ? 4.976 25.201 36.404 1.00 62.25 90 PRO A N 1
ATOM 700 C CA . PRO A 1 90 ? 4.462 24.476 37.572 1.00 62.25 90 PRO A CA 1
ATOM 701 C C . PRO A 1 90 ? 4.482 25.272 38.883 1.00 62.25 90 PRO A C 1
ATOM 703 O O . PRO A 1 90 ? 5.359 26.148 39.056 1.00 62.25 90 PRO A O 1
#

Solvent-accessible surface area (backbone atoms only — not comparable to full-atom values): 6297 Å² total; per-residue (Å²): 138,89,83,88,78,61,62,52,77,58,93,95,45,76,46,67,77,55,94,44,62,93,81,64,37,93,92,58,92,74,92,82,86,86,75,85,81,80,72,76,76,78,77,69,50,76,63,57,48,50,52,52,51,53,52,50,52,52,52,40,59,75,64,49,73,62,69,87,57,86,49,66,66,62,51,47,60,74,68,54,73,82,73,83,61,90,90,66,80,133

pLDDT: mean 86.77, std 7.85, range [62.25, 97.75]